Protein AF-A0A401QFK5-F1 (afdb_monomer)

pLDDT: mean 81.42, std 17.37, range [37.72, 97.06]

Nearest PDB structures (foldseek):
  5u0k-assembly5_H  TM=6.621E-01  e=6.423E-02  Homo sapiens
  7or0-assembly1_A  TM=8.716E-01  e=2.886E-01  Homo sapiens
  7yks-assembly1_A  TM=9.358E-01  e=1.038E+00  Drosophila melanogaster
  8y1u-assembly1_A  TM=5.426E-01  e=1.565E-01  Homo sapiens
  9bor-assembly1_A  TM=6.614E-01  e=1.097E+00  Homo sapiens

Mean predicted aligned error: 7.74 Å

Foldseek 3Di:
DPPPDVDDLQVVLVVVLVVQVVPADPLGCVVVCPPVLVPPPVVCLEEAACQPDVLLVCLLSVSQSNNVVLCPTPCNVVQQSRAYNVRDGSLNSNVVNPNPVSSVVVVVSNVVVVD

Sequence (115 aa):
AFHIIPYNRDTLDKLLTESLRRNMPANGLHIFGINQLEEADLSTTQRDEELPTLLHFAASYGLKNLTALLLQCPGALQAYSVANRQGDYPNNMAEKNGYADLRQFMDEYVVRAHL

Solvent-accessible surface area (backbone atoms only — not comparable to full-atom values): 6493 Å² total; per-residue (Å²): 129,88,81,81,62,95,67,57,63,70,57,50,20,50,53,53,33,52,52,50,64,73,69,50,50,98,76,46,55,53,84,78,40,65,58,71,62,69,75,47,67,74,91,58,50,54,36,90,36,84,55,75,34,73,53,28,47,24,26,49,68,58,20,61,62,32,36,58,53,48,60,72,35,67,53,27,70,59,53,49,65,36,20,13,58,84,64,44,28,22,50,52,34,7,40,77,64,71,26,53,71,56,20,52,52,49,53,56,49,54,57,59,75,76,108

Secondary structure (DSSP, 8-state):
--------HHHHHHHHHHHHHHH--TTGGGGGTGGGTTSS-TT--B-SSSS-SHHHHHHHTT-HHHHHHHHTSTTHHHHHT-B-TTS--HHHHHHHTT-HHHHHHHHHHHHHHT-

Organism: Scyliorhinus torazame (NCBI:txid75743)

Radius of gyration: 14.38 Å; Cα contacts (8 Å, |Δi|>4): 125; chains: 1; bounding box: 33×39×40 Å

InterPro domains:
  IPR017893 DBB domain [PS51376] (1-32)
  IPR036770 Ankyrin repeat-containing domain superfamily [G3DSA:1.25.40.20] (8-109)
  IPR036770 Ankyrin repeat-containing domain superfamily [SSF48403] (37-106)
  IPR052446 B-cell PI3K Activation and Signaling Adapters [PTHR16267] (1-110)

Structure (mmCIF, N/CA/C/O backbone):
data_AF-A0A401QFK5-F1
#
_entry.id   AF-A0A401QFK5-F1
#
loop_
_atom_site.group_PDB
_atom_site.id
_atom_site.type_symbol
_atom_site.label_atom_id
_atom_site.label_alt_id
_atom_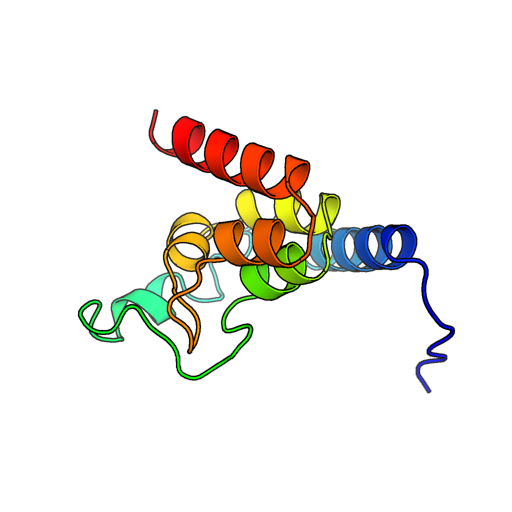site.label_comp_id
_atom_site.label_asym_id
_atom_site.label_entity_id
_atom_site.label_seq_id
_atom_site.pdbx_PDB_ins_code
_atom_site.Cartn_x
_atom_site.Cartn_y
_atom_site.Cartn_z
_atom_site.occupancy
_atom_site.B_iso_or_equiv
_atom_site.auth_seq_id
_atom_site.auth_comp_id
_atom_site.auth_asym_id
_atom_site.auth_atom_id
_atom_site.pdbx_PDB_model_num
ATOM 1 N N . ALA A 1 1 ? 14.331 13.288 19.901 1.00 38.78 1 ALA A N 1
ATOM 2 C CA . ALA A 1 1 ? 12.925 12.939 20.181 1.00 38.78 1 ALA A CA 1
ATOM 3 C C . ALA A 1 1 ? 12.108 13.238 18.933 1.00 38.78 1 ALA A C 1
ATOM 5 O O . ALA A 1 1 ? 12.207 14.351 18.429 1.00 38.78 1 ALA A O 1
ATOM 6 N N . PHE A 1 2 ? 11.381 12.258 18.395 1.00 37.72 2 PHE A N 1
ATOM 7 C CA . PHE A 1 2 ? 10.488 12.486 17.260 1.00 37.72 2 PHE A CA 1
ATOM 8 C C . PHE A 1 2 ? 9.336 13.373 17.735 1.00 37.72 2 PHE A C 1
ATOM 10 O O . PHE A 1 2 ? 8.548 12.977 18.590 1.00 37.72 2 PHE A O 1
ATOM 17 N N . HIS A 1 3 ? 9.296 14.610 17.251 1.00 42.38 3 HIS A N 1
ATOM 18 C CA . HIS A 1 3 ? 8.224 15.552 17.540 1.00 42.38 3 HIS A CA 1
ATOM 19 C C . HIS A 1 3 ? 7.023 15.152 16.674 1.00 42.38 3 HIS A C 1
ATOM 21 O O . HIS A 1 3 ? 6.893 15.588 15.532 1.00 42.38 3 HIS A O 1
ATOM 27 N N . ILE A 1 4 ? 6.204 14.224 17.171 1.00 47.44 4 ILE A N 1
ATOM 28 C CA . ILE A 1 4 ? 5.025 13.737 16.448 1.00 47.44 4 ILE A CA 1
ATOM 29 C C . ILE A 1 4 ? 3.886 14.734 16.691 1.00 47.44 4 ILE A C 1
ATOM 31 O O . ILE A 1 4 ? 3.083 14.597 17.607 1.00 47.44 4 ILE A O 1
ATOM 35 N N . ILE A 1 5 ? 3.870 15.789 15.880 1.00 57.00 5 ILE A N 1
ATOM 36 C CA . ILE A 1 5 ? 2.712 16.670 15.672 1.00 57.00 5 ILE A CA 1
ATOM 37 C C . ILE A 1 5 ? 1.675 15.845 14.880 1.00 57.00 5 ILE A C 1
ATOM 39 O O . ILE A 1 5 ? 2.120 15.060 14.039 1.00 57.00 5 ILE A O 1
ATOM 43 N N . PRO A 1 6 ? 0.344 15.965 15.096 1.00 52.00 6 PRO A N 1
ATOM 44 C CA . PRO A 1 6 ? -0.651 15.228 14.308 1.00 52.00 6 PRO A CA 1
ATOM 45 C C . PRO A 1 6 ? -0.451 15.556 12.825 1.00 52.00 6 PRO A C 1
ATOM 47 O O . PRO A 1 6 ? -0.761 16.651 12.357 1.00 52.00 6 PRO A O 1
ATOM 50 N N . TYR A 1 7 ? 0.205 14.643 12.114 1.00 63.69 7 TYR A N 1
ATOM 51 C CA . TYR A 1 7 ? 0.797 14.931 10.821 1.00 63.69 7 TYR A CA 1
ATOM 52 C C . TYR A 1 7 ? -0.288 14.801 9.758 1.00 63.69 7 TYR A C 1
ATOM 54 O O . TYR A 1 7 ? -0.986 13.790 9.695 1.00 63.69 7 TYR A O 1
ATOM 62 N N . ASN A 1 8 ? -0.438 15.826 8.920 1.00 82.62 8 ASN A N 1
ATOM 63 C CA . ASN A 1 8 ? -1.269 15.740 7.727 1.00 82.62 8 ASN A CA 1
ATOM 64 C C . ASN A 1 8 ? -0.809 14.518 6.908 1.00 82.62 8 ASN A C 1
ATOM 66 O O . ASN A 1 8 ? 0.380 14.403 6.595 1.00 82.62 8 ASN A O 1
ATOM 70 N N . ARG A 1 9 ? -1.746 13.618 6.579 1.00 88.31 9 ARG A N 1
ATOM 71 C CA . ARG A 1 9 ? -1.507 12.406 5.781 1.00 88.31 9 ARG A CA 1
ATOM 72 C C . ARG A 1 9 ? -0.672 12.703 4.540 1.00 88.31 9 ARG A C 1
ATOM 74 O O . ARG A 1 9 ? 0.262 11.968 4.252 1.00 88.31 9 ARG A O 1
ATOM 81 N N . ASP A 1 10 ? -0.965 13.793 3.838 1.00 90.50 10 ASP A N 1
ATOM 82 C CA . ASP A 1 10 ? -0.268 14.138 2.599 1.00 90.50 10 ASP A CA 1
ATOM 83 C C . ASP A 1 10 ? 1.194 14.521 2.860 1.00 90.50 10 ASP A C 1
ATOM 85 O O . ASP A 1 10 ? 2.082 14.230 2.058 1.00 90.50 10 ASP A O 1
ATOM 89 N N . THR A 1 11 ? 1.475 15.151 4.001 1.00 90.69 11 THR A N 1
ATOM 90 C CA . THR A 1 11 ? 2.850 15.437 4.408 1.00 90.69 11 THR A CA 1
ATOM 91 C C . THR A 1 11 ? 3.560 14.145 4.813 1.00 90.69 11 THR A C 1
ATOM 93 O O . THR A 1 11 ? 4.730 13.975 4.472 1.00 90.69 11 THR A O 1
ATOM 96 N N . LEU A 1 12 ? 2.876 13.227 5.512 1.00 90.62 12 LEU A N 1
ATOM 97 C CA . LEU A 1 12 ? 3.448 11.935 5.919 1.00 90.62 12 LEU A CA 1
ATOM 98 C C . LEU A 1 12 ? 3.821 11.116 4.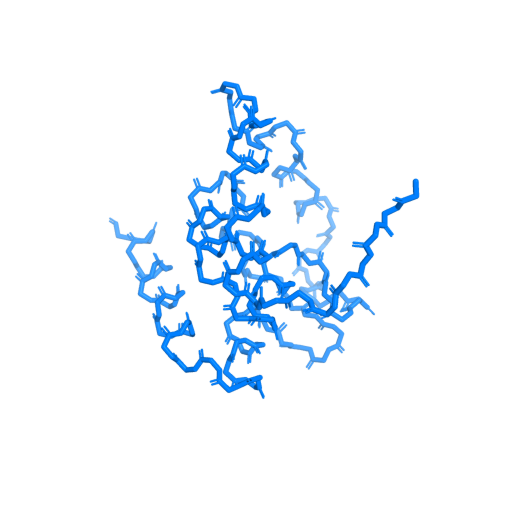686 1.00 90.62 12 LEU A C 1
ATOM 100 O O . LEU A 1 12 ? 4.940 10.621 4.586 1.00 90.62 12 LEU A O 1
ATOM 104 N N . ASP A 1 13 ? 2.891 11.037 3.737 1.00 94.25 13 ASP A N 1
ATOM 105 C CA . ASP A 1 13 ? 3.056 10.361 2.458 1.00 94.25 13 ASP A CA 1
ATOM 106 C C . ASP A 1 13 ? 4.286 10.899 1.716 1.00 94.25 13 ASP A C 1
ATOM 108 O O . ASP A 1 13 ? 5.172 10.132 1.339 1.00 94.25 13 ASP A O 1
ATOM 112 N N . LYS A 1 14 ? 4.418 12.228 1.608 1.00 93.38 14 LYS A N 1
ATOM 113 C CA . LYS A 1 14 ? 5.599 12.869 1.009 1.00 93.38 14 LYS A CA 1
ATOM 114 C C . LYS A 1 14 ? 6.888 12.528 1.751 1.00 93.38 14 LYS A C 1
ATOM 116 O O . LYS A 1 14 ? 7.859 12.136 1.113 1.00 93.38 14 LYS A O 1
ATOM 121 N N . LEU A 1 15 ? 6.919 12.655 3.079 1.00 93.12 15 LEU A N 1
ATOM 122 C CA . LEU A 1 15 ? 8.128 12.375 3.858 1.00 93.12 15 LEU A CA 1
ATOM 123 C C . LEU A 1 15 ? 8.594 10.927 3.712 1.00 93.12 15 LEU A C 1
ATOM 125 O O . LEU A 1 15 ? 9.783 10.688 3.498 1.00 93.12 15 LEU A O 1
ATOM 129 N N . LEU A 1 16 ? 7.676 9.967 3.833 1.00 92.62 16 LEU A N 1
ATOM 130 C CA . LEU A 1 16 ? 8.004 8.549 3.708 1.00 92.62 16 LEU A CA 1
ATOM 131 C C . LEU A 1 16 ? 8.440 8.210 2.282 1.00 92.62 16 LEU A C 1
ATOM 133 O O . LEU A 1 16 ? 9.437 7.512 2.109 1.00 92.62 16 LEU A O 1
ATOM 137 N N . THR A 1 17 ? 7.756 8.760 1.276 1.00 93.56 17 THR A N 1
ATOM 138 C CA . THR A 1 17 ? 8.112 8.585 -0.139 1.00 93.56 17 THR A CA 1
ATOM 139 C C . THR A 1 17 ? 9.521 9.100 -0.427 1.00 93.56 17 THR A C 1
ATOM 141 O O . THR A 1 17 ? 10.334 8.378 -1.002 1.00 93.56 17 THR A O 1
ATOM 144 N N . GLU A 1 18 ? 9.844 10.321 0.003 1.00 93.38 18 GLU A N 1
ATOM 145 C CA . GLU A 1 18 ? 11.162 10.927 -0.212 1.00 93.38 18 GLU A CA 1
ATOM 146 C C . GLU A 1 18 ? 12.264 10.209 0.566 1.00 93.38 18 GLU A C 1
ATOM 148 O O . GLU A 1 18 ? 13.360 9.988 0.046 1.00 93.38 18 GLU A O 1
ATOM 153 N N . SER A 1 19 ? 11.980 9.811 1.808 1.00 91.44 19 SER A N 1
ATOM 154 C CA . SER A 1 19 ? 12.924 9.049 2.622 1.00 91.44 19 SER A CA 1
ATOM 155 C C . SER A 1 19 ? 13.235 7.699 1.978 1.00 91.44 19 SER A C 1
ATOM 157 O O . SER A 1 19 ? 14.405 7.342 1.834 1.00 91.44 19 SER A O 1
ATOM 159 N N . LEU A 1 20 ? 12.212 6.972 1.519 1.00 88.56 20 LEU A N 1
ATOM 160 C CA . LEU A 1 20 ? 12.404 5.681 0.868 1.00 88.56 20 LEU A CA 1
ATOM 161 C C . LEU A 1 20 ? 13.145 5.834 -0.467 1.00 88.56 20 LEU A C 1
ATOM 163 O O . LEU A 1 20 ? 14.105 5.110 -0.704 1.00 88.56 20 LEU A O 1
ATOM 167 N N . ARG A 1 21 ? 12.786 6.824 -1.299 1.00 87.88 21 ARG A N 1
ATOM 168 C CA . ARG A 1 21 ? 13.496 7.127 -2.557 1.00 87.88 21 ARG A CA 1
ATOM 169 C C . ARG A 1 21 ? 14.973 7.436 -2.344 1.00 87.88 21 ARG A C 1
ATOM 171 O O . ARG A 1 21 ? 15.804 6.949 -3.100 1.00 87.88 21 ARG A O 1
ATOM 178 N N . ARG A 1 22 ? 15.307 8.237 -1.330 1.00 87.44 22 ARG A N 1
ATOM 179 C CA . ARG A 1 22 ? 16.693 8.647 -1.058 1.00 87.44 22 ARG A CA 1
ATOM 180 C C . ARG A 1 22 ? 17.565 7.498 -0.565 1.00 87.44 22 ARG A C 1
ATOM 182 O O . ARG A 1 22 ? 18.757 7.482 -0.846 1.00 87.44 22 ARG A O 1
ATOM 189 N N . ASN A 1 23 ? 16.978 6.577 0.194 1.00 83.25 23 ASN A N 1
ATOM 190 C CA . ASN A 1 23 ? 17.697 5.463 0.810 1.00 83.25 23 ASN A CA 1
ATOM 191 C C . ASN A 1 23 ? 17.592 4.157 0.003 1.00 83.25 23 ASN A C 1
ATOM 193 O O . ASN A 1 23 ? 18.127 3.135 0.427 1.00 83.25 23 ASN A O 1
ATOM 197 N N . MET A 1 24 ? 16.914 4.174 -1.149 1.00 79.38 24 MET A N 1
ATOM 198 C CA . MET A 1 24 ? 16.831 3.026 -2.046 1.00 79.38 24 MET A CA 1
ATOM 199 C C . MET A 1 24 ? 18.221 2.692 -2.614 1.00 79.38 24 MET A C 1
ATOM 201 O O . MET A 1 24 ? 18.867 3.570 -3.193 1.00 79.38 24 MET A O 1
ATOM 205 N N . PRO A 1 25 ? 18.697 1.439 -2.490 1.00 72.31 25 PRO A N 1
ATOM 206 C CA . PRO A 1 25 ? 19.940 1.019 -3.125 1.00 72.31 25 PRO A CA 1
ATOM 20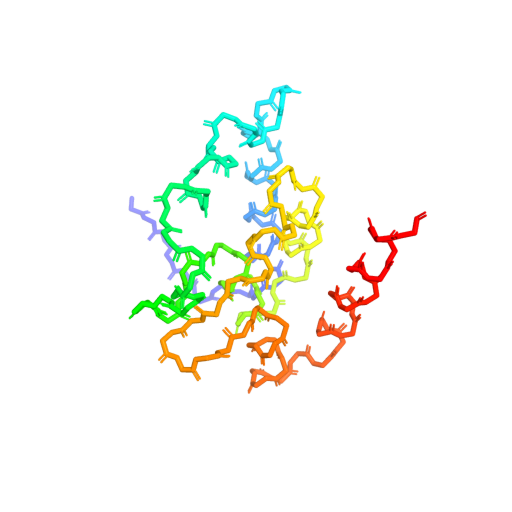7 C C . PRO A 1 25 ? 19.821 1.108 -4.652 1.00 72.31 25 PRO A C 1
ATOM 209 O O . PRO A 1 25 ? 18.727 0.989 -5.200 1.00 72.31 25 PRO A O 1
ATOM 212 N N . ALA A 1 26 ? 20.949 1.223 -5.359 1.00 63.19 26 ALA A N 1
ATOM 213 C CA . ALA A 1 26 ? 20.970 1.276 -6.828 1.00 63.19 26 ALA A CA 1
ATOM 214 C C . ALA A 1 26 ? 20.308 0.052 -7.503 1.00 63.19 26 ALA A C 1
ATOM 216 O O . ALA A 1 26 ? 19.778 0.169 -8.603 1.00 63.19 26 ALA A O 1
ATOM 217 N N . ASN A 1 27 ? 20.276 -1.096 -6.814 1.00 58.59 27 ASN A N 1
ATOM 218 C CA . ASN A 1 27 ? 19.626 -2.328 -7.277 1.00 58.59 27 ASN A CA 1
ATOM 219 C C . ASN A 1 27 ? 18.172 -2.473 -6.764 1.00 58.59 27 ASN A C 1
ATOM 221 O O . ASN A 1 27 ? 17.559 -3.533 -6.904 1.00 58.59 27 ASN A O 1
ATOM 225 N N . GLY A 1 28 ? 17.612 -1.425 -6.150 1.00 63.44 28 GLY A N 1
ATOM 226 C CA . GLY A 1 28 ? 16.294 -1.421 -5.513 1.00 63.44 28 GLY A CA 1
ATOM 227 C C . GLY A 1 28 ? 16.221 -2.288 -4.250 1.00 63.44 28 GLY A C 1
ATOM 228 O O . GLY A 1 28 ? 17.238 -2.673 -3.672 1.00 63.44 28 GLY A O 1
ATOM 229 N N . LEU A 1 29 ? 15.000 -2.632 -3.828 1.00 64.69 29 LEU A N 1
ATOM 230 C CA . LEU A 1 29 ? 14.749 -3.506 -2.671 1.00 64.69 29 LEU A CA 1
ATOM 231 C C . LEU A 1 29 ? 15.007 -5.000 -2.946 1.00 64.69 29 LEU A C 1
ATOM 233 O O . LEU A 1 29 ? 14.680 -5.821 -2.097 1.00 64.69 29 LEU A O 1
ATOM 237 N N . HIS A 1 30 ? 15.625 -5.372 -4.076 1.00 58.16 30 HIS A N 1
ATOM 238 C CA . HIS A 1 30 ? 15.950 -6.771 -4.414 1.00 58.16 30 HIS A CA 1
ATOM 239 C C . HIS A 1 30 ? 16.673 -7.516 -3.278 1.00 58.16 30 HIS A C 1
ATOM 241 O O . HIS A 1 30 ? 16.447 -8.704 -3.069 1.00 58.16 30 HIS A O 1
ATOM 247 N N . ILE A 1 31 ? 17.519 -6.803 -2.525 1.00 51.41 31 ILE A N 1
ATOM 248 C CA . ILE A 1 31 ? 18.298 -7.342 -1.399 1.00 51.41 31 ILE A CA 1
ATOM 249 C C . ILE A 1 31 ? 17.397 -7.773 -0.227 1.00 51.41 31 ILE A C 1
ATOM 251 O O . ILE A 1 31 ? 17.762 -8.671 0.524 1.00 5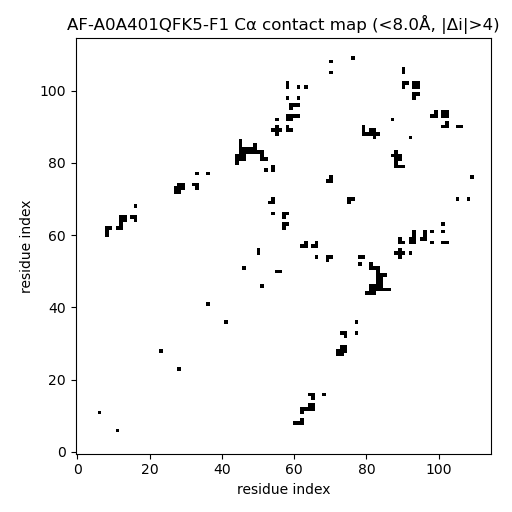1.41 31 ILE A O 1
ATOM 255 N N . PHE A 1 32 ? 16.209 -7.181 -0.080 1.00 55.25 32 PHE A N 1
ATOM 256 C CA . PHE A 1 32 ? 15.288 -7.448 1.030 1.00 55.25 32 PHE A CA 1
ATOM 257 C C . PHE A 1 32 ? 14.367 -8.654 0.803 1.00 55.25 32 PHE A C 1
ATOM 259 O O . PHE A 1 32 ? 13.446 -8.874 1.583 1.00 55.25 32 PHE A O 1
ATOM 266 N N . GLY A 1 33 ? 14.654 -9.494 -0.191 1.00 52.31 33 GLY A N 1
ATOM 267 C CA . GLY A 1 33 ? 14.131 -10.855 -0.214 1.00 52.31 33 GLY A CA 1
ATOM 268 C C . GLY A 1 33 ? 12.819 -11.006 -0.964 1.00 52.31 33 GLY A C 1
ATOM 269 O O . GLY A 1 33 ? 11.756 -11.166 -0.372 1.00 52.31 33 GLY A O 1
ATOM 270 N N . ILE A 1 34 ? 12.947 -11.129 -2.282 1.00 50.91 34 ILE A N 1
ATOM 271 C CA . ILE A 1 34 ? 11.969 -11.857 -3.103 1.00 50.91 34 ILE A CA 1
ATOM 272 C C . ILE A 1 34 ? 11.787 -13.286 -2.536 1.00 50.91 34 ILE A C 1
ATOM 274 O O . ILE A 1 34 ? 10.678 -13.804 -2.489 1.00 50.91 34 ILE A O 1
ATOM 278 N N . ASN A 1 35 ? 12.851 -13.841 -1.946 1.00 49.91 35 ASN A N 1
ATOM 279 C CA . ASN A 1 35 ? 12.892 -15.179 -1.358 1.00 49.91 35 ASN A CA 1
ATOM 280 C C . ASN A 1 35 ? 12.179 -15.302 0.008 1.00 49.91 35 ASN A C 1
ATOM 282 O O . ASN A 1 35 ? 11.850 -16.412 0.412 1.00 49.91 35 ASN A O 1
ATOM 286 N N . GLN A 1 36 ? 11.895 -14.203 0.731 1.00 52.31 36 GLN A N 1
ATOM 287 C CA . GLN A 1 36 ? 11.212 -14.286 2.042 1.00 52.31 36 GLN A CA 1
ATOM 288 C C . GLN A 1 36 ? 9.756 -14.770 1.929 1.00 52.31 36 GLN A C 1
ATOM 290 O O . GLN A 1 36 ? 9.157 -15.208 2.913 1.00 52.31 36 GLN A O 1
ATOM 295 N N . LEU A 1 37 ? 9.174 -14.660 0.733 1.00 53.72 37 LEU A N 1
ATOM 296 C CA . LEU A 1 37 ? 7.817 -15.107 0.429 1.00 53.72 37 LEU A CA 1
ATOM 297 C C . LEU A 1 37 ? 7.793 -16.449 -0.322 1.00 53.72 37 LEU A C 1
ATOM 299 O O . LEU A 1 37 ? 6.731 -17.051 -0.401 1.00 53.72 37 LEU A O 1
ATOM 303 N N . GLU A 1 38 ? 8.933 -16.923 -0.837 1.00 51.22 38 GLU A N 1
ATOM 304 C CA . GLU A 1 38 ? 9.053 -18.215 -1.532 1.00 51.22 38 GLU A CA 1
ATOM 305 C C . GLU A 1 38 ? 9.326 -19.383 -0.569 1.00 51.22 38 GLU A C 1
ATOM 307 O O . GLU A 1 38 ? 8.893 -20.500 -0.834 1.00 51.22 38 GLU A O 1
ATOM 312 N N . GLU A 1 39 ? 10.011 -19.142 0.558 1.00 50.00 39 GLU A N 1
ATOM 313 C CA . GLU A 1 39 ? 10.348 -20.191 1.541 1.00 50.00 39 GLU A CA 1
ATOM 314 C C . GLU A 1 39 ? 9.205 -20.534 2.514 1.00 50.00 39 GLU A C 1
ATOM 316 O O . GLU A 1 39 ? 9.209 -21.604 3.121 1.00 50.00 39 GLU A O 1
ATOM 321 N N . ALA A 1 40 ? 8.220 -19.647 2.675 1.00 50.56 40 ALA A N 1
ATOM 322 C CA . ALA A 1 40 ? 7.029 -19.926 3.469 1.00 50.56 40 ALA A CA 1
ATOM 323 C C . ALA A 1 40 ? 5.974 -20.552 2.556 1.00 50.56 40 ALA A C 1
ATOM 325 O O . ALA A 1 40 ? 5.505 -19.878 1.642 1.00 50.56 40 ALA A O 1
ATOM 326 N N . ASP A 1 41 ? 5.615 -21.815 2.806 1.00 48.94 41 ASP A N 1
ATOM 327 C CA . ASP A 1 41 ? 4.551 -22.556 2.119 1.00 48.94 41 ASP A CA 1
ATOM 328 C C . ASP A 1 41 ? 3.411 -21.629 1.655 1.00 48.94 41 ASP A C 1
ATOM 330 O O . ASP A 1 41 ? 2.571 -21.175 2.438 1.00 48.94 41 ASP A O 1
ATOM 334 N N . LEU A 1 42 ? 3.369 -21.358 0.346 1.00 52.03 42 LEU A N 1
ATOM 335 C CA . LEU A 1 42 ? 2.390 -20.480 -0.310 1.00 52.03 42 LEU A CA 1
ATOM 336 C C . LEU A 1 42 ? 0.932 -20.947 -0.117 1.00 52.03 42 LEU A C 1
ATOM 338 O O . LEU A 1 42 ? -0.001 -20.242 -0.500 1.00 52.03 42 LEU A O 1
ATOM 342 N N . SER A 1 43 ? 0.723 -22.115 0.502 1.00 46.75 43 SER A N 1
ATOM 343 C CA . SER A 1 43 ? -0.577 -22.628 0.929 1.00 46.75 43 SER A CA 1
ATOM 344 C C . SER A 1 43 ? -1.184 -21.885 2.125 1.00 46.75 43 SER A C 1
ATOM 346 O O . SER A 1 43 ? -2.365 -22.081 2.404 1.00 46.75 43 SER A O 1
ATOM 348 N N . THR A 1 44 ? -0.432 -21.020 2.818 1.00 53.44 44 THR A N 1
ATOM 349 C CA . THR A 1 44 ? -0.969 -20.121 3.855 1.00 53.44 44 THR A CA 1
ATOM 350 C C . THR A 1 44 ? -0.699 -18.662 3.483 1.00 53.44 44 THR A C 1
ATOM 352 O O . THR A 1 44 ? 0.118 -17.977 4.092 1.00 53.44 44 THR A O 1
ATOM 355 N N . THR A 1 45 ? -1.384 -18.169 2.449 1.00 65.94 45 THR A N 1
ATOM 356 C CA . THR A 1 45 ? -1.289 -16.788 1.924 1.00 65.94 45 THR A CA 1
ATOM 357 C C . THR A 1 45 ? -1.726 -15.707 2.933 1.00 65.94 45 THR A C 1
ATOM 359 O O . THR A 1 45 ? -1.580 -14.514 2.674 1.00 65.94 45 THR A O 1
ATOM 362 N N . GLN A 1 46 ? -2.252 -16.116 4.090 1.00 76.38 46 GLN A N 1
ATOM 363 C CA . GLN A 1 46 ? -2.750 -15.265 5.163 1.00 76.38 46 GLN A CA 1
ATOM 364 C C . GLN A 1 46 ? -1.712 -15.144 6.289 1.00 76.38 46 GLN A C 1
ATOM 366 O O . GLN A 1 46 ? -1.313 -16.143 6.886 1.00 76.38 46 GLN A O 1
ATOM 371 N N . ARG A 1 47 ? -1.273 -13.922 6.593 1.00 82.50 47 ARG A N 1
ATOM 372 C CA . ARG A 1 47 ? -0.368 -13.616 7.716 1.00 82.50 47 ARG A CA 1
ATOM 373 C C . ARG A 1 47 ? -1.172 -13.278 8.970 1.00 82.50 47 ARG A C 1
ATOM 375 O O . ARG A 1 47 ? -2.256 -12.733 8.852 1.00 82.50 47 ARG A O 1
ATOM 382 N N . ASP A 1 48 ? -0.631 -13.530 10.161 1.00 84.81 48 ASP A N 1
ATOM 383 C CA . ASP A 1 48 ? -1.311 -13.225 11.442 1.00 84.81 48 ASP A CA 1
ATOM 384 C C . ASP A 1 48 ? -1.217 -11.734 11.853 1.00 84.81 48 ASP A C 1
ATOM 386 O O . ASP A 1 48 ? -1.744 -11.286 12.872 1.00 84.81 48 ASP A O 1
ATOM 390 N N . GLU A 1 49 ? -0.571 -10.917 11.023 1.00 87.25 49 GLU A N 1
ATOM 391 C CA . GLU A 1 49 ? -0.442 -9.474 11.219 1.00 87.25 49 GLU A CA 1
ATOM 392 C C . GLU A 1 49 ? -1.570 -8.706 10.511 1.00 87.25 49 GLU A C 1
ATOM 394 O O . GLU A 1 49 ? -2.080 -9.120 9.470 1.00 87.25 49 GLU A O 1
ATOM 399 N N . GLU A 1 50 ? -1.947 -7.550 11.064 1.00 89.75 50 GLU A N 1
ATOM 400 C CA . GLU A 1 50 ? -2.897 -6.606 10.447 1.00 89.75 50 GLU A CA 1
ATOM 401 C C . GLU A 1 50 ? -2.336 -5.954 9.180 1.00 89.75 50 GLU A C 1
ATOM 403 O O . GLU A 1 50 ? -3.027 -5.823 8.171 1.00 89.75 50 GLU A O 1
ATOM 408 N N . LEU A 1 51 ? -1.065 -5.552 9.240 1.00 90.88 51 LEU A N 1
ATOM 409 C CA . LEU A 1 51 ? -0.359 -4.853 8.171 1.00 90.88 51 LEU A CA 1
ATOM 410 C C . LEU A 1 51 ? 0.949 -5.598 7.857 1.00 90.88 51 LEU A C 1
ATOM 412 O O . LEU A 1 51 ? 2.026 -5.062 8.113 1.00 90.88 51 LEU A O 1
ATOM 416 N N . PRO A 1 52 ? 0.876 -6.829 7.313 1.00 87.69 52 PRO A N 1
ATOM 417 C CA . PRO A 1 52 ? 2.040 -7.707 7.151 1.00 87.69 52 PRO A CA 1
ATOM 418 C C . PRO A 1 52 ? 3.059 -7.200 6.126 1.00 87.69 52 PRO A C 1
ATOM 420 O O . PRO A 1 52 ? 4.173 -7.708 6.037 1.00 87.69 52 PRO A O 1
ATOM 423 N N . THR A 1 53 ?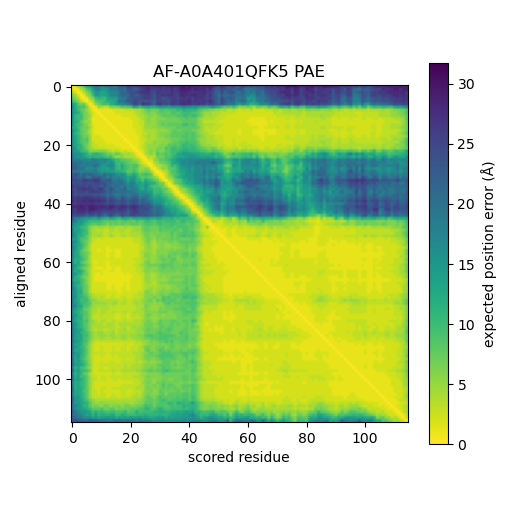 2.682 -6.225 5.295 1.00 90.62 53 THR A N 1
ATOM 424 C CA . THR A 1 53 ? 3.5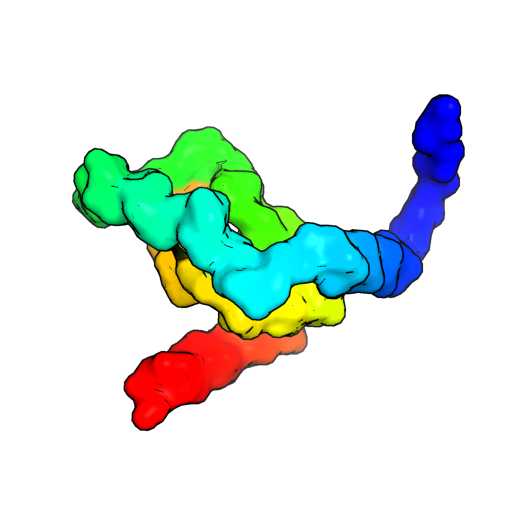89 -5.607 4.326 1.00 90.62 53 THR A CA 1
ATOM 425 C C . THR A 1 53 ? 3.474 -4.091 4.382 1.00 90.62 53 THR A C 1
ATOM 427 O O . THR A 1 53 ? 2.435 -3.530 4.740 1.00 90.62 53 THR A O 1
ATOM 430 N N . LEU A 1 54 ? 4.528 -3.400 3.945 1.00 91.88 54 LEU A N 1
ATOM 431 C CA . LEU A 1 54 ? 4.505 -1.941 3.837 1.00 91.88 54 LEU A CA 1
ATOM 432 C C . LEU A 1 54 ? 3.434 -1.451 2.843 1.00 91.88 54 LEU A C 1
ATOM 434 O O . LEU A 1 54 ? 2.949 -0.327 2.962 1.00 91.88 54 LEU A O 1
ATOM 438 N N . LEU A 1 55 ? 3.021 -2.308 1.900 1.00 93.56 55 LEU A N 1
ATOM 439 C CA . LEU A 1 55 ? 1.930 -2.017 0.976 1.00 93.56 55 LEU A CA 1
ATOM 440 C C . LEU A 1 55 ? 0.564 -2.038 1.682 1.00 93.56 55 LEU A C 1
ATOM 442 O O . LEU A 1 55 ? -0.250 -1.160 1.408 1.00 93.56 55 LEU A O 1
ATOM 446 N N . HIS A 1 56 ? 0.338 -2.949 2.641 1.00 94.69 56 HIS A N 1
ATOM 447 C CA . HIS A 1 56 ? -0.847 -2.896 3.513 1.00 94.69 56 HIS A CA 1
ATOM 448 C C . HIS A 1 56 ? -0.878 -1.593 4.306 1.00 94.69 56 HIS A C 1
ATOM 450 O O . HIS A 1 56 ? -1.904 -0.919 4.340 1.00 94.69 56 HIS A O 1
ATOM 456 N N . PHE A 1 57 ? 0.254 -1.209 4.904 1.00 95.56 57 PHE A N 1
ATOM 457 C CA . PHE A 1 57 ? 0.367 0.046 5.645 1.00 95.56 57 PHE A CA 1
ATOM 458 C C . PHE A 1 57 ? 0.025 1.253 4.761 1.00 95.56 57 PHE A C 1
ATOM 460 O O . PHE A 1 57 ? -0.851 2.046 5.102 1.00 95.56 57 PHE A O 1
ATOM 467 N N . ALA A 1 58 ? 0.663 1.379 3.596 1.00 96.19 58 ALA A N 1
ATOM 468 C CA . ALA A 1 58 ? 0.426 2.506 2.700 1.00 96.19 58 ALA A CA 1
ATOM 469 C C . ALA A 1 58 ? -1.038 2.578 2.230 1.00 96.19 58 ALA A C 1
ATOM 471 O O . ALA A 1 58 ? -1.628 3.660 2.222 1.00 96.19 58 ALA A O 1
ATOM 472 N N . ALA A 1 59 ? -1.643 1.430 1.920 1.00 97.00 59 ALA A N 1
ATOM 473 C CA . ALA A 1 59 ? -3.034 1.339 1.505 1.00 97.00 59 ALA A CA 1
ATOM 474 C C . ALA A 1 59 ? -4.021 1.664 2.637 1.00 97.00 59 ALA A C 1
ATOM 476 O O . ALA A 1 59 ? -4.927 2.474 2.442 1.00 97.00 59 ALA A O 1
ATOM 477 N N . SER A 1 60 ? -3.817 1.101 3.833 1.00 96.06 60 SER A N 1
ATOM 478 C CA . SER A 1 60 ? -4.692 1.301 4.995 1.00 96.06 60 SER A CA 1
ATOM 479 C C . SER A 1 60 ? -4.737 2.752 5.471 1.00 96.06 60 SER A C 1
ATOM 481 O O . SER A 1 60 ? -5.723 3.152 6.083 1.00 96.06 60 SER A O 1
ATOM 483 N N . TYR A 1 61 ? -3.696 3.542 5.195 1.00 95.38 61 TYR A N 1
ATOM 484 C CA . TYR A 1 61 ? -3.629 4.965 5.547 1.00 95.38 61 TYR A CA 1
ATOM 485 C C . TYR A 1 61 ? -3.765 5.905 4.339 1.00 95.38 61 TYR A C 1
ATOM 487 O O . TYR A 1 61 ? -3.625 7.121 4.482 1.00 95.38 61 TYR A O 1
ATOM 495 N N . GLY A 1 62 ? -4.036 5.375 3.142 1.00 95.88 62 GLY A N 1
ATOM 496 C CA . GLY A 1 62 ? -4.296 6.180 1.947 1.00 95.88 62 GLY A CA 1
ATOM 497 C C . GLY A 1 62 ? -3.084 6.974 1.450 1.00 95.88 62 GLY A C 1
ATOM 498 O O . GLY A 1 62 ? -3.251 8.075 0.918 1.00 95.88 62 GLY A O 1
ATOM 499 N N . LEU A 1 63 ? -1.872 6.451 1.650 1.00 96.44 63 LEU A N 1
ATOM 500 C CA . LEU A 1 63 ? -0.602 7.074 1.273 1.00 96.44 63 LEU A CA 1
ATOM 501 C C . LEU A 1 63 ? -0.333 6.833 -0.220 1.00 96.44 63 LEU A C 1
ATOM 503 O O . LEU A 1 63 ? 0.313 5.855 -0.607 1.00 96.44 63 LEU A O 1
ATOM 507 N N . LYS A 1 64 ? -0.902 7.688 -1.076 1.00 96.12 64 LYS A N 1
ATOM 508 C CA . LYS A 1 64 ? -0.933 7.485 -2.534 1.00 96.12 64 LYS A CA 1
ATOM 509 C C . LYS A 1 64 ? 0.470 7.455 -3.154 1.00 96.12 64 LYS A C 1
ATOM 511 O O . LYS A 1 64 ? 0.759 6.565 -3.954 1.00 96.12 64 LYS A O 1
ATOM 516 N N . ASN A 1 65 ? 1.346 8.391 -2.786 1.00 95.88 65 ASN A N 1
ATOM 517 C CA . ASN A 1 65 ? 2.689 8.493 -3.366 1.00 95.88 65 ASN A CA 1
ATOM 518 C C . ASN A 1 65 ? 3.575 7.327 -2.927 1.00 95.88 65 ASN A C 1
ATOM 520 O O . ASN A 1 65 ? 4.271 6.732 -3.753 1.00 95.88 65 ASN A O 1
ATOM 524 N N . LEU A 1 66 ? 3.493 6.962 -1.648 1.00 95.50 66 LEU A N 1
ATOM 525 C CA . LEU A 1 66 ? 4.224 5.833 -1.103 1.00 95.50 66 LEU A CA 1
ATOM 526 C C . LEU A 1 66 ? 3.750 4.531 -1.749 1.00 95.50 66 LEU A C 1
ATOM 528 O O . LEU A 1 66 ? 4.578 3.734 -2.173 1.00 95.50 66 LEU A O 1
ATOM 532 N N . THR A 1 67 ? 2.437 4.341 -1.902 1.00 96.12 67 THR A N 1
ATOM 53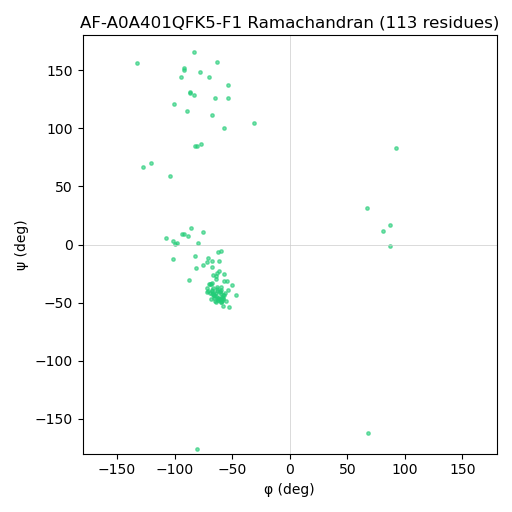3 C CA . THR A 1 67 ? 1.870 3.166 -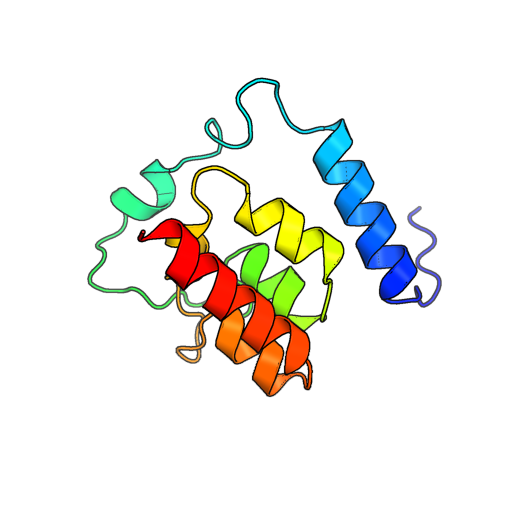2.585 1.00 96.12 67 THR A CA 1
ATOM 534 C C . THR A 1 67 ? 2.387 3.056 -4.018 1.00 96.12 67 THR A C 1
ATOM 536 O O . THR A 1 67 ? 2.855 1.994 -4.419 1.00 96.12 67 THR A O 1
ATOM 539 N N . ALA A 1 68 ? 2.372 4.155 -4.780 1.00 94.81 68 ALA A N 1
ATOM 540 C CA . ALA A 1 68 ? 2.878 4.174 -6.151 1.00 94.81 68 ALA A CA 1
ATOM 541 C C . ALA A 1 68 ? 4.372 3.820 -6.234 1.00 94.81 68 ALA A C 1
ATOM 543 O O . ALA A 1 68 ? 4.780 3.090 -7.133 1.00 94.81 68 ALA A O 1
ATOM 544 N N . LEU A 1 69 ? 5.182 4.312 -5.292 1.00 92.75 69 LEU A N 1
ATOM 545 C CA . LEU A 1 69 ? 6.600 3.970 -5.209 1.00 92.75 69 LEU A CA 1
ATOM 546 C C . LEU A 1 69 ? 6.807 2.488 -4.873 1.00 92.75 69 LEU A C 1
ATOM 548 O O . LEU A 1 69 ? 7.612 1.828 -5.520 1.00 92.75 69 LEU A O 1
ATOM 552 N N . LEU A 1 70 ? 6.078 1.965 -3.884 1.00 91.94 70 LEU A N 1
ATOM 553 C CA . LEU A 1 70 ? 6.192 0.570 -3.459 1.00 91.94 70 LEU A CA 1
ATOM 554 C C . LEU A 1 70 ? 5.787 -0.402 -4.562 1.00 91.94 70 LEU A C 1
ATOM 556 O O . LEU A 1 70 ? 6.430 -1.435 -4.709 1.00 91.94 70 LEU A O 1
ATOM 560 N N . LEU A 1 71 ? 4.771 -0.061 -5.357 1.00 91.38 71 LEU A N 1
ATOM 561 C CA . LEU A 1 71 ? 4.342 -0.876 -6.492 1.00 91.38 71 LEU A CA 1
ATOM 562 C C . LEU A 1 71 ? 5.416 -1.000 -7.584 1.00 91.38 71 LEU A C 1
ATOM 564 O O . LEU A 1 71 ? 5.460 -2.009 -8.273 1.00 91.38 71 LEU A O 1
ATOM 568 N N . GLN A 1 72 ? 6.314 -0.017 -7.703 1.00 87.75 72 GLN A N 1
ATOM 569 C CA . GLN A 1 72 ? 7.439 -0.041 -8.646 1.00 87.75 72 GLN A CA 1
ATOM 570 C C . GLN A 1 72 ? 8.649 -0.833 -8.130 1.00 87.75 72 GLN A C 1
ATOM 572 O O . GLN A 1 72 ? 9.604 -1.051 -8.878 1.00 87.75 72 GLN A O 1
ATOM 577 N N . CYS A 1 73 ? 8.653 -1.236 -6.858 1.00 84.56 73 CYS A N 1
ATOM 578 C CA . CYS A 1 73 ? 9.762 -1.983 -6.284 1.00 84.56 73 CYS A CA 1
ATOM 579 C C . CYS A 1 73 ? 9.726 -3.464 -6.711 1.00 84.56 73 CYS A C 1
ATOM 581 O O . CYS A 1 73 ? 8.651 -4.054 -6.839 1.00 84.56 73 CYS A O 1
ATOM 583 N N . PRO A 1 74 ? 10.894 -4.117 -6.852 1.00 81.31 74 PRO A N 1
ATOM 584 C CA . PRO A 1 74 ? 10.959 -5.572 -6.960 1.00 81.31 74 PRO A CA 1
ATOM 585 C C . PRO A 1 74 ? 10.231 -6.233 -5.782 1.00 81.31 74 PRO A C 1
ATOM 587 O O . PRO A 1 74 ? 10.381 -5.788 -4.645 1.00 81.31 74 PRO A O 1
ATOM 590 N N . GLY A 1 75 ? 9.444 -7.279 -6.042 1.00 79.38 75 GLY A N 1
ATOM 591 C CA . GLY A 1 75 ? 8.650 -7.951 -5.005 1.00 79.38 75 GLY A CA 1
ATOM 592 C C . GLY A 1 75 ? 7.260 -7.345 -4.753 1.00 79.38 75 GLY A C 1
ATOM 593 O O . GLY A 1 75 ? 6.516 -7.857 -3.917 1.00 79.38 75 GLY A O 1
ATOM 594 N N . ALA A 1 76 ? 6.884 -6.265 -5.452 1.00 85.50 76 ALA A N 1
ATOM 595 C CA . ALA A 1 76 ? 5.605 -5.585 -5.244 1.00 85.50 76 ALA A CA 1
ATOM 596 C C . ALA A 1 76 ? 4.381 -6.484 -5.472 1.00 85.50 76 ALA A C 1
ATOM 598 O O . ALA A 1 76 ? 3.443 -6.440 -4.680 1.00 85.50 76 ALA A O 1
ATOM 599 N N . LEU A 1 77 ? 4.390 -7.312 -6.523 1.00 85.69 77 LEU A N 1
ATOM 600 C CA . LEU A 1 77 ? 3.280 -8.222 -6.833 1.00 85.69 77 LEU A CA 1
ATOM 601 C C . LEU A 1 77 ? 3.123 -9.314 -5.772 1.00 85.69 77 LEU A C 1
ATOM 603 O O . LEU A 1 77 ? 2.003 -9.658 -5.395 1.00 85.69 77 LEU A O 1
ATOM 607 N N . GLN A 1 78 ? 4.237 -9.812 -5.240 1.00 83.56 78 GLN A N 1
ATOM 608 C CA . GLN A 1 78 ? 4.238 -10.749 -4.128 1.00 83.56 78 GLN A CA 1
ATOM 609 C C . GLN A 1 78 ? 3.648 -10.076 -2.886 1.00 83.56 78 GLN A C 1
ATOM 611 O O . GLN A 1 78 ? 2.712 -10.604 -2.299 1.00 83.56 78 GLN A O 1
ATOM 616 N N . ALA A 1 79 ? 4.108 -8.868 -2.538 1.00 86.19 79 ALA A N 1
ATOM 617 C CA . ALA A 1 79 ? 3.586 -8.114 -1.397 1.00 86.19 79 ALA A CA 1
ATOM 618 C C . ALA A 1 79 ? 2.107 -7.708 -1.549 1.00 86.19 79 ALA A C 1
ATOM 620 O O . ALA A 1 79 ? 1.410 -7.573 -0.542 1.00 86.19 79 ALA A O 1
ATOM 621 N N . TYR A 1 80 ? 1.638 -7.507 -2.785 1.00 89.44 80 TYR A N 1
ATOM 622 C CA . TYR A 1 80 ? 0.232 -7.282 -3.128 1.00 89.44 80 TYR A CA 1
ATOM 623 C C . TYR A 1 80 ? -0.618 -8.542 -2.941 1.00 89.44 80 TYR A C 1
ATOM 625 O O . TYR A 1 80 ? -1.771 -8.447 -2.538 1.00 89.44 80 TYR A O 1
ATOM 633 N N . SER A 1 81 ? -0.047 -9.719 -3.193 1.00 88.38 81 SER A N 1
ATOM 634 C CA . SER A 1 81 ? -0.744 -11.008 -3.112 1.00 88.38 81 SER A CA 1
ATOM 635 C C . SER A 1 81 ? -0.706 -11.635 -1.713 1.00 88.38 81 SER A C 1
ATOM 637 O O . SER A 1 81 ? -1.117 -12.777 -1.549 1.00 88.38 81 SER A O 1
ATOM 639 N N . VAL A 1 82 ? -0.207 -10.919 -0.700 1.00 87.00 82 VAL A N 1
ATOM 640 C CA . VAL A 1 82 ? -0.267 -11.342 0.706 1.00 87.00 82 VAL A CA 1
ATOM 641 C C . VAL A 1 82 ? -1.593 -10.886 1.299 1.00 87.00 82 VAL A C 1
ATOM 643 O O . VAL A 1 82 ? -1.932 -9.712 1.187 1.00 87.00 82 VAL A O 1
ATOM 646 N N . ALA A 1 83 ? -2.303 -11.788 1.970 1.00 90.25 83 ALA A N 1
ATOM 647 C CA . ALA A 1 83 ? -3.469 -11.444 2.770 1.00 90.25 83 ALA A CA 1
ATOM 648 C C . ALA A 1 83 ? -3.072 -11.231 4.241 1.00 90.25 83 ALA A C 1
ATOM 650 O O . ALA A 1 83 ? -2.198 -11.921 4.776 1.00 90.25 83 ALA A O 1
ATOM 651 N N . ASN A 1 84 ? -3.715 -10.281 4.913 1.00 91.00 84 ASN A N 1
ATOM 652 C CA . ASN A 1 84 ? -3.543 -10.038 6.346 1.00 91.00 84 ASN A CA 1
ATOM 653 C C . ASN A 1 84 ? -4.355 -11.023 7.206 1.00 91.00 84 ASN A C 1
ATOM 655 O O . ASN A 1 84 ? -5.058 -11.882 6.679 1.00 91.00 84 ASN A O 1
ATOM 659 N N . ARG A 1 85 ? -4.355 -10.857 8.535 1.00 90.69 85 ARG A N 1
ATOM 660 C CA . ARG A 1 85 ? -5.055 -11.779 9.454 1.00 90.69 85 ARG A CA 1
ATOM 661 C C . ARG A 1 85 ? -6.568 -11.883 9.264 1.00 90.69 85 ARG A C 1
ATOM 663 O O . ARG A 1 85 ? -7.173 -12.809 9.788 1.00 90.69 85 ARG A O 1
ATOM 670 N N . GLN A 1 86 ? -7.183 -10.966 8.523 1.00 91.81 86 GLN A N 1
ATOM 671 C CA . GLN A 1 86 ? -8.606 -10.996 8.166 1.00 91.81 86 GLN A CA 1
ATOM 672 C C . GLN A 1 86 ? -8.858 -11.486 6.735 1.00 91.81 86 GLN A C 1
ATOM 674 O O . GLN A 1 86 ? -10.006 -11.499 6.295 1.00 91.81 86 GLN A O 1
ATOM 679 N N . GLY A 1 87 ? -7.816 -11.886 6.005 1.00 91.19 87 GLY A N 1
ATOM 680 C CA . GLY A 1 87 ? -7.916 -12.255 4.597 1.00 91.19 87 GLY A CA 1
ATOM 681 C C . GLY A 1 87 ? -7.919 -11.054 3.645 1.00 91.19 87 GLY A C 1
ATOM 682 O O . GLY A 1 87 ? -8.224 -11.227 2.468 1.00 91.19 87 GLY A O 1
ATOM 683 N N . ASP A 1 88 ? -7.602 -9.848 4.126 1.00 94.38 88 ASP A N 1
ATOM 684 C CA . ASP A 1 88 ? -7.574 -8.649 3.291 1.00 94.38 88 ASP A CA 1
ATOM 685 C C . ASP A 1 88 ? -6.227 -8.479 2.604 1.00 94.38 88 ASP A C 1
ATOM 687 O O . ASP A 1 88 ? -5.185 -8.484 3.257 1.00 94.38 88 ASP A O 1
ATOM 691 N N . TYR A 1 89 ? -6.268 -8.245 1.297 1.00 94.62 89 TYR A N 1
ATOM 692 C CA . TYR A 1 89 ? -5.117 -7.799 0.521 1.00 94.62 89 TYR A CA 1
ATOM 693 C C . TYR A 1 89 ? -4.946 -6.272 0.640 1.00 94.62 89 TYR A C 1
ATOM 695 O O . TYR A 1 89 ? -5.884 -5.564 1.040 1.00 94.62 89 TYR A O 1
ATOM 703 N N . PRO A 1 90 ? -3.790 -5.700 0.246 1.00 95.69 90 PRO A N 1
ATOM 704 C CA . PRO A 1 90 ? -3.552 -4.259 0.334 1.00 95.69 90 PRO A CA 1
ATOM 705 C C . PRO A 1 90 ? -4.631 -3.413 -0.351 1.00 95.69 90 PRO A C 1
ATOM 707 O O . PRO A 1 90 ? -5.064 -2.394 0.179 1.00 95.69 90 PRO A O 1
ATOM 710 N N . ASN A 1 91 ? -5.129 -3.845 -1.505 1.00 96.56 91 ASN A N 1
ATOM 711 C CA . ASN A 1 91 ? -6.181 -3.135 -2.223 1.00 96.56 91 ASN A CA 1
ATOM 712 C C . ASN A 1 91 ? -7.525 -3.163 -1.451 1.00 96.56 91 ASN A C 1
ATOM 714 O O . ASN A 1 91 ? -8.218 -2.145 -1.377 1.00 96.56 91 ASN A O 1
ATOM 718 N N . ASN A 1 92 ? -7.889 -4.281 -0.809 1.00 96.06 92 ASN A N 1
ATOM 719 C CA . ASN A 1 92 ? -9.074 -4.368 0.053 1.00 96.06 92 ASN A CA 1
ATOM 720 C C . ASN A 1 92 ? -8.948 -3.431 1.253 1.00 96.06 92 ASN A C 1
ATOM 722 O O . ASN A 1 92 ? -9.916 -2.769 1.617 1.00 96.06 92 ASN A O 1
ATOM 726 N N . MET A 1 93 ? -7.747 -3.316 1.821 1.00 95.88 93 MET A N 1
ATOM 727 C CA . MET A 1 93 ? -7.467 -2.392 2.919 1.00 95.88 93 MET A CA 1
ATOM 728 C C . MET A 1 93 ? -7.643 -0.926 2.513 1.00 95.88 93 MET A C 1
ATOM 730 O O . MET A 1 93 ? -8.204 -0.156 3.293 1.00 95.88 93 MET A O 1
ATOM 734 N N . ALA A 1 94 ? -7.229 -0.532 1.303 1.00 97.06 94 ALA A N 1
ATOM 735 C CA . ALA A 1 94 ? -7.489 0.818 0.795 1.00 97.06 94 ALA A CA 1
ATOM 736 C C . ALA A 1 94 ? -8.995 1.115 0.740 1.00 97.06 94 ALA A C 1
ATOM 738 O O . ALA A 1 94 ? -9.445 2.144 1.242 1.00 97.06 94 ALA A O 1
ATOM 739 N N . GLU A 1 95 ? -9.782 0.199 0.178 1.00 96.62 95 GLU A N 1
ATOM 740 C CA . GLU A 1 95 ? -11.233 0.355 0.060 1.00 96.62 95 GLU A CA 1
ATOM 741 C C . GLU A 1 95 ? -11.932 0.391 1.426 1.00 96.62 95 GLU A C 1
ATOM 743 O O . GLU A 1 95 ? -12.696 1.320 1.692 1.00 96.62 95 GLU A O 1
ATOM 748 N N . LYS A 1 96 ? -11.620 -0.555 2.326 1.00 96.25 96 LYS A N 1
ATOM 749 C CA . LYS A 1 96 ? -12.194 -0.618 3.683 1.00 96.25 96 LYS A CA 1
ATOM 750 C C . LYS A 1 96 ? -11.956 0.657 4.494 1.00 96.25 96 LYS A C 1
ATOM 752 O O . LYS A 1 96 ? -12.797 1.019 5.310 1.00 96.25 96 LYS A O 1
ATOM 757 N N . ASN A 1 97 ? -10.841 1.349 4.254 1.00 94.50 97 ASN A N 1
ATOM 758 C CA . ASN A 1 97 ? -10.510 2.615 4.911 1.00 94.50 97 ASN A CA 1
ATOM 759 C C . ASN A 1 97 ? -10.991 3.863 4.138 1.00 94.50 97 ASN A C 1
ATOM 761 O O . ASN A 1 97 ? -10.646 4.985 4.505 1.00 94.50 97 ASN A O 1
ATOM 765 N N . GLY A 1 98 ? -11.802 3.698 3.086 1.00 96.25 98 GLY A N 1
ATOM 766 C CA . GLY A 1 98 ? -12.427 4.802 2.350 1.00 96.25 98 GLY A CA 1
ATOM 767 C C . GLY A 1 98 ? -11.579 5.399 1.221 1.00 96.25 98 GLY A C 1
ATOM 768 O O . GLY A 1 98 ? -11.874 6.495 0.744 1.00 96.25 98 GLY A O 1
ATOM 769 N N . TYR A 1 99 ? -10.535 4.706 0.764 1.00 97.06 99 TYR A N 1
ATOM 770 C CA . TYR A 1 99 ? -9.636 5.156 -0.303 1.00 97.06 99 TYR A CA 1
ATOM 771 C C . TYR A 1 99 ? -9.913 4.438 -1.633 1.00 97.06 99 TYR A C 1
ATOM 773 O O . TYR A 1 99 ? -9.025 3.809 -2.210 1.00 97.06 99 TYR A O 1
ATOM 781 N N . ALA A 1 100 ? -11.142 4.555 -2.145 1.00 96.31 100 ALA A N 1
ATOM 782 C CA . ALA A 1 100 ? -11.579 3.891 -3.380 1.00 96.31 100 ALA A CA 1
ATOM 783 C C . ALA A 1 100 ? -10.703 4.230 -4.607 1.00 96.31 100 ALA A C 1
ATOM 785 O O . ALA A 1 100 ? -10.310 3.328 -5.343 1.00 96.31 100 ALA A O 1
ATOM 786 N N . ASP A 1 101 ? -10.298 5.496 -4.780 1.00 96.69 101 ASP A N 1
ATOM 787 C CA . ASP A 1 101 ? -9.383 5.885 -5.869 1.00 96.69 101 ASP A CA 1
ATOM 788 C C . ASP A 1 101 ? -8.037 5.150 -5.787 1.00 96.69 101 ASP A C 1
ATOM 790 O O . ASP A 1 101 ? -7.426 4.824 -6.803 1.00 96.69 101 ASP A O 1
ATOM 794 N N . LEU A 1 102 ? -7.541 4.926 -4.562 1.00 96.75 102 LEU A N 1
ATOM 795 C CA . LEU A 1 102 ? -6.273 4.237 -4.345 1.00 96.75 102 LEU A CA 1
ATOM 796 C C . LEU A 1 102 ? -6.422 2.748 -4.653 1.00 96.75 102 LEU A C 1
ATOM 798 O O . LEU A 1 102 ? -5.556 2.189 -5.315 1.00 96.75 102 LEU A O 1
ATOM 802 N N . ARG A 1 103 ? -7.541 2.133 -4.248 1.00 96.75 103 ARG A N 1
ATOM 803 C CA . ARG A 1 103 ? -7.907 0.771 -4.656 1.00 96.75 103 ARG A CA 1
ATOM 804 C C . ARG A 1 103 ? -7.882 0.635 -6.181 1.00 96.75 103 ARG A C 1
ATOM 806 O O . ARG A 1 103 ? -7.161 -0.218 -6.691 1.00 96.75 103 ARG A O 1
ATOM 813 N N . GLN A 1 104 ? -8.598 1.501 -6.897 1.00 96.62 104 GLN A N 1
ATOM 814 C CA . GLN A 1 104 ? -8.637 1.463 -8.359 1.00 96.62 104 GLN A CA 1
ATOM 8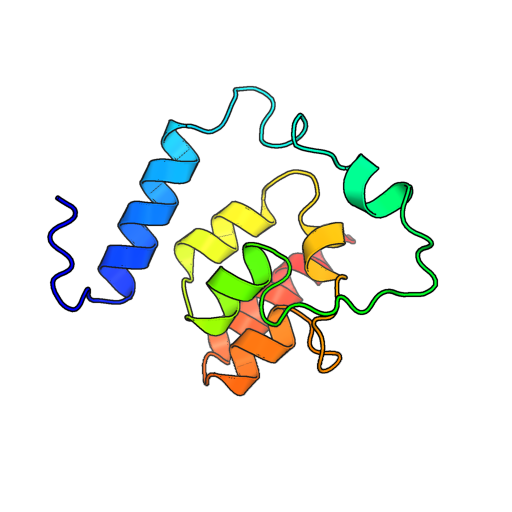15 C C . GLN A 1 104 ? -7.235 1.606 -8.968 1.00 96.62 104 GLN A C 1
ATOM 817 O O . GLN A 1 104 ? -6.857 0.819 -9.833 1.00 96.62 104 GLN A O 1
ATOM 822 N N . PHE A 1 105 ? -6.435 2.559 -8.481 1.00 96.38 105 PHE A N 1
ATOM 823 C CA . PHE A 1 105 ? -5.053 2.736 -8.929 1.00 96.38 105 PHE A CA 1
ATOM 824 C C . PHE A 1 105 ? -4.202 1.467 -8.747 1.00 96.38 105 PHE A C 1
ATOM 826 O O . PHE A 1 105 ? -3.439 1.104 -9.642 1.00 96.38 105 PHE A O 1
ATOM 833 N N . MET A 1 106 ? -4.329 0.784 -7.605 1.00 95.00 106 MET A N 1
ATOM 834 C CA . MET A 1 106 ? -3.590 -0.452 -7.333 1.00 95.00 106 MET A CA 1
ATOM 835 C C . MET A 1 106 ? -4.014 -1.585 -8.276 1.00 95.00 106 MET A C 1
ATOM 837 O O . MET A 1 106 ? -3.151 -2.279 -8.807 1.00 95.00 106 MET A O 1
ATOM 841 N N . ASP A 1 107 ? -5.315 -1.750 -8.523 1.00 93.75 107 ASP A N 1
ATOM 842 C CA . ASP A 1 107 ? -5.828 -2.784 -9.430 1.00 93.75 107 ASP A CA 1
ATOM 843 C C . ASP A 1 107 ? -5.385 -2.527 -10.880 1.00 93.75 107 ASP A C 1
ATOM 845 O O . ASP A 1 107 ? -4.895 -3.436 -11.552 1.00 93.75 107 ASP A O 1
ATOM 849 N N . GLU A 1 108 ? -5.460 -1.278 -11.350 1.00 93.06 108 GLU A N 1
ATOM 850 C CA . GLU A 1 108 ? -4.959 -0.890 -12.674 1.00 93.06 108 GLU A CA 1
ATOM 851 C C . GLU A 1 108 ? -3.457 -1.154 -12.824 1.00 93.06 108 GLU A C 1
ATOM 853 O O . GLU A 1 108 ? -3.007 -1.595 -13.885 1.00 93.06 108 GLU A O 1
ATOM 858 N N . TYR A 1 109 ? -2.674 -0.896 -11.774 1.00 89.62 109 TYR A N 1
ATOM 859 C CA . TYR A 1 109 ? -1.242 -1.174 -11.778 1.00 89.62 109 TYR A CA 1
ATOM 860 C C . TYR A 1 109 ? -0.967 -2.670 -11.943 1.00 89.62 109 TYR A C 1
ATOM 862 O O . TYR A 1 109 ? -0.164 -3.059 -12.790 1.00 89.62 109 TYR A O 1
ATOM 870 N N . VAL A 1 110 ? -1.655 -3.511 -11.167 1.00 85.44 110 VAL A N 1
ATOM 871 C CA . VAL A 1 110 ? -1.476 -4.966 -11.217 1.00 85.44 110 VAL A CA 1
ATOM 872 C C . VAL A 1 110 ? -1.887 -5.526 -12.574 1.00 85.44 110 VAL A C 1
ATOM 874 O O . VAL A 1 110 ? -1.146 -6.334 -13.125 1.00 85.44 110 VAL A O 1
ATOM 877 N N . VAL A 1 111 ? -2.992 -5.059 -13.162 1.00 85.75 111 VAL A N 1
ATOM 878 C CA . VAL A 1 111 ? -3.393 -5.460 -14.522 1.00 85.75 111 VAL A CA 1
ATOM 879 C C . VAL A 1 111 ? -2.302 -5.121 -15.540 1.00 85.75 111 VAL A C 1
ATOM 881 O O . VAL A 1 111 ? -1.954 -5.963 -16.361 1.00 85.75 111 VAL A O 1
ATOM 884 N N . ARG A 1 112 ? -1.718 -3.917 -15.471 1.00 83.38 112 ARG A N 1
ATOM 885 C CA . ARG A 1 112 ? -0.638 -3.500 -16.384 1.00 83.38 112 ARG A CA 1
ATOM 886 C C . ARG A 1 112 ? 0.658 -4.277 -16.184 1.00 83.38 112 ARG A C 1
ATOM 888 O O . ARG A 1 112 ? 1.372 -4.481 -17.151 1.00 83.38 112 ARG A O 1
ATOM 895 N N . ALA A 1 113 ? 0.969 -4.687 -14.958 1.00 74.38 113 ALA A N 1
ATOM 896 C CA . ALA A 1 113 ? 2.176 -5.456 -14.663 1.00 74.38 113 ALA A CA 1
ATOM 897 C C . ALA A 1 113 ? 2.120 -6.909 -15.182 1.00 74.38 113 ALA A C 1
ATOM 899 O O . ALA A 1 113 ? 3.157 -7.563 -15.238 1.00 74.38 113 ALA A O 1
ATOM 900 N N . HIS A 1 114 ? 0.931 -7.408 -15.543 1.00 64.81 114 HIS A N 1
ATOM 901 C CA . HIS A 1 114 ? 0.716 -8.741 -16.122 1.00 64.81 114 HIS A CA 1
ATOM 902 C C . HIS A 1 114 ? 0.562 -8.736 -17.660 1.00 64.81 114 HIS A C 1
ATOM 904 O O . HIS A 1 114 ? 0.351 -9.803 -18.239 1.00 64.81 114 HIS A O 1
ATOM 910 N N . LEU A 1 115 ? 0.642 -7.566 -18.310 1.00 51.62 115 LEU A N 1
ATOM 911 C CA . LEU A 1 115 ? 0.622 -7.387 -19.771 1.00 51.62 115 LEU A CA 1
ATOM 912 C C . LEU A 1 115 ? 2.042 -7.198 -20.314 1.00 51.62 115 LEU A C 1
ATOM 914 O O . LEU A 1 115 ? 2.305 -7.725 -21.417 1.00 51.62 115 LEU A O 1
#